Protein AF-A0A2V5P8X5-F1 (afdb_monomer)

Structure (mmCIF, N/CA/C/O backbone):
data_AF-A0A2V5P8X5-F1
#
_entry.id   AF-A0A2V5P8X5-F1
#
loop_
_atom_site.group_PDB
_atom_site.id
_atom_site.type_symbol
_atom_site.label_atom_id
_atom_site.label_alt_id
_atom_site.label_comp_id
_atom_site.label_asym_id
_atom_site.label_entity_id
_atom_site.label_seq_id
_atom_site.pdbx_PDB_ins_code
_atom_site.Cartn_x
_atom_site.Cartn_y
_atom_site.Cartn_z
_atom_site.occupancy
_atom_site.B_iso_or_equiv
_atom_site.auth_seq_id
_atom_site.auth_comp_id
_atom_site.auth_asym_id
_atom_site.auth_atom_id
_atom_site.pdbx_PDB_model_num
ATOM 1 N N . MET A 1 1 ? 20.991 -6.958 -1.339 1.00 52.75 1 MET A N 1
ATOM 2 C CA . MET A 1 1 ? 20.335 -8.273 -1.501 1.00 52.75 1 MET A CA 1
ATOM 3 C C . MET A 1 1 ? 18.881 -8.081 -1.955 1.00 52.75 1 MET A C 1
ATOM 5 O O . MET A 1 1 ? 17.975 -8.569 -1.307 1.00 52.75 1 MET A O 1
ATOM 9 N N . ASP A 1 2 ? 18.650 -7.337 -3.044 1.00 72.06 2 ASP A N 1
ATOM 10 C CA . ASP A 1 2 ? 17.283 -6.945 -3.464 1.00 72.06 2 ASP A CA 1
ATOM 11 C C . ASP A 1 2 ? 17.077 -7.063 -4.989 1.00 72.06 2 ASP A C 1
ATOM 13 O O . ASP A 1 2 ? 15.981 -7.350 -5.448 1.00 72.06 2 ASP A O 1
ATOM 17 N N . GLN A 1 3 ? 18.141 -6.915 -5.794 1.00 82.81 3 GLN A N 1
ATOM 18 C CA . GLN A 1 3 ? 18.042 -6.977 -7.259 1.00 82.81 3 GLN A CA 1
ATOM 19 C C . GLN A 1 3 ? 17.690 -8.368 -7.791 1.00 82.81 3 GLN A C 1
ATOM 21 O O . GLN A 1 3 ? 16.825 -8.474 -8.647 1.00 82.81 3 GLN A O 1
ATOM 26 N N . SER A 1 4 ? 18.289 -9.445 -7.272 1.00 87.94 4 SER A N 1
ATOM 27 C CA . SER A 1 4 ? 17.966 -10.803 -7.736 1.00 87.94 4 SER A CA 1
ATOM 28 C C . SER A 1 4 ? 16.501 -11.164 -7.481 1.00 87.94 4 SER A C 1
ATOM 30 O O . SER A 1 4 ? 15.835 -11.682 -8.369 1.00 87.94 4 SER A O 1
ATOM 32 N N . LEU A 1 5 ? 15.980 -10.832 -6.295 1.00 90.56 5 LEU A N 1
ATOM 33 C CA . LEU A 1 5 ? 14.567 -11.021 -5.967 1.00 90.56 5 LEU A CA 1
ATOM 34 C C . LEU A 1 5 ? 13.667 -10.137 -6.837 1.00 90.56 5 LEU A C 1
ATOM 36 O O . LEU A 1 5 ? 12.617 -10.583 -7.291 1.00 90.56 5 LEU A O 1
ATOM 40 N N . PHE A 1 6 ? 14.086 -8.897 -7.090 1.00 90.44 6 PHE A N 1
ATOM 41 C CA . PHE A 1 6 ? 13.370 -7.998 -7.980 1.00 90.44 6 PHE A CA 1
ATOM 42 C C . PHE A 1 6 ? 13.272 -8.559 -9.403 1.00 90.44 6 PHE A C 1
ATOM 44 O O . PHE A 1 6 ? 12.160 -8.642 -9.913 1.00 90.44 6 PHE A O 1
ATOM 51 N N . HIS A 1 7 ? 14.375 -8.996 -10.019 1.00 91.31 7 HIS A N 1
ATOM 52 C CA . HIS A 1 7 ? 14.345 -9.590 -11.362 1.00 91.31 7 HIS A CA 1
ATOM 53 C C . HIS A 1 7 ? 13.533 -10.889 -11.389 1.00 91.31 7 HIS A C 1
ATOM 55 O O . HIS A 1 7 ? 12.700 -11.066 -12.274 1.00 91.31 7 HIS A O 1
ATOM 61 N N . LEU A 1 8 ? 13.669 -11.741 -10.368 1.00 92.75 8 LEU A N 1
ATOM 62 C CA . LEU A 1 8 ? 12.872 -12.963 -10.244 1.00 92.75 8 LEU A CA 1
ATOM 63 C C . LEU A 1 8 ? 11.363 -12.659 -10.264 1.00 92.75 8 LEU A C 1
ATOM 65 O O . LEU A 1 8 ? 10.610 -13.261 -11.024 1.00 92.75 8 LEU A O 1
ATOM 69 N N . ILE A 1 9 ? 10.907 -11.687 -9.469 1.00 90.94 9 ILE A N 1
ATOM 70 C CA . ILE A 1 9 ? 9.484 -11.326 -9.401 1.00 90.94 9 ILE A CA 1
ATOM 71 C C . ILE A 1 9 ? 9.033 -10.567 -10.658 1.00 90.94 9 ILE A C 1
ATOM 73 O O . ILE A 1 9 ? 7.938 -10.797 -11.167 1.00 90.94 9 ILE A O 1
ATOM 77 N N . ASN A 1 10 ? 9.845 -9.625 -11.134 1.00 91.50 10 ASN A N 1
ATOM 78 C CA . ASN A 1 10 ? 9.451 -8.663 -12.157 1.00 91.50 10 ASN A CA 1
ATOM 79 C C . ASN A 1 10 ? 9.588 -9.202 -13.590 1.00 91.50 10 ASN A C 1
ATOM 81 O O . ASN A 1 10 ? 8.902 -8.708 -14.487 1.00 91.50 10 ASN A O 1
ATOM 85 N N . GLU A 1 11 ? 10.459 -10.188 -13.811 1.00 89.94 11 GLU A N 1
ATOM 86 C CA . GLU A 1 11 ? 10.754 -10.749 -15.134 1.00 89.94 11 GLU A CA 1
ATOM 87 C C . GLU A 1 11 ? 10.329 -12.217 -15.243 1.00 89.94 11 GLU A C 1
ATOM 89 O O . GLU A 1 11 ? 9.648 -12.569 -16.208 1.00 89.94 11 GLU A O 1
ATOM 94 N N . GLU A 1 12 ? 10.640 -13.058 -14.251 1.00 91.75 12 GLU A N 1
ATOM 95 C CA . GLU A 1 12 ? 10.363 -14.500 -14.336 1.00 91.75 12 GLU A CA 1
ATOM 96 C C . GLU A 1 12 ? 8.958 -14.880 -13.851 1.00 91.75 12 GLU A C 1
ATOM 98 O O . GLU A 1 12 ? 8.249 -15.622 -14.530 1.00 91.75 12 GLU A O 1
ATOM 103 N N . TRP A 1 13 ? 8.504 -14.362 -12.704 1.00 92.06 13 TRP A N 1
ATOM 104 C CA . TRP A 1 13 ? 7.188 -14.691 -12.127 1.00 92.06 13 TRP A CA 1
ATOM 105 C C . TRP A 1 13 ? 6.056 -13.868 -12.746 1.00 92.06 13 TRP A C 1
ATOM 107 O O . TRP A 1 13 ? 5.208 -13.292 -12.059 1.00 92.06 13 TRP A O 1
ATOM 117 N N . THR A 1 14 ? 6.033 -13.819 -14.075 1.00 91.94 14 THR A N 1
ATOM 118 C CA . THR A 1 14 ? 5.064 -13.040 -14.842 1.00 91.94 14 THR A CA 1
ATOM 119 C C . THR A 1 14 ? 4.094 -13.950 -15.589 1.00 91.94 14 THR A C 1
ATOM 121 O O . THR A 1 14 ? 4.445 -14.987 -16.144 1.00 91.94 14 THR A O 1
ATOM 124 N N . SER A 1 15 ? 2.820 -13.569 -15.595 1.00 92.25 15 SER A N 1
ATOM 125 C CA . SER A 1 15 ? 1.804 -14.173 -16.456 1.00 92.25 15 SER A CA 1
ATOM 126 C C . SER A 1 15 ? 0.697 -13.152 -16.714 1.00 92.25 15 SER A C 1
ATOM 128 O O . SER A 1 15 ? 0.451 -12.311 -15.848 1.00 92.25 15 SER A O 1
ATOM 130 N N . PRO A 1 16 ? -0.031 -13.221 -17.845 1.00 90.31 16 PRO A N 1
ATOM 131 C CA . PRO A 1 16 ? -1.085 -12.249 -18.142 1.00 90.31 16 PRO A CA 1
ATOM 132 C C . PRO A 1 16 ? -2.158 -12.142 -17.047 1.00 90.31 16 PRO A C 1
ATOM 134 O O . PRO A 1 16 ? -2.673 -11.055 -16.788 1.00 90.31 16 PRO A O 1
ATOM 137 N N . ALA A 1 17 ? -2.482 -13.262 -16.390 1.00 91.00 17 ALA A N 1
ATOM 138 C CA . ALA A 1 17 ? -3.431 -13.293 -15.282 1.00 91.00 17 ALA A CA 1
ATOM 139 C C . ALA A 1 17 ? -2.855 -12.639 -14.016 1.00 91.00 17 ALA A C 1
ATOM 141 O O . ALA A 1 17 ? -3.533 -11.821 -13.395 1.00 91.00 17 ALA A O 1
ATOM 142 N N . LEU A 1 18 ? -1.603 -12.951 -13.662 1.00 91.81 18 LEU A N 1
ATOM 143 C CA . LEU A 1 18 ? -0.924 -12.371 -12.500 1.00 91.81 18 LEU A CA 1
ATOM 144 C C . LEU A 1 18 ? -0.693 -10.867 -12.682 1.00 91.81 18 LEU A C 1
ATOM 146 O O . LEU A 1 18 ? -0.950 -10.099 -11.761 1.00 91.81 18 LEU A O 1
ATOM 150 N N . ASP A 1 19 ? -0.290 -10.435 -13.876 1.00 92.62 19 ASP A N 1
ATOM 151 C CA . ASP A 1 19 ? -0.100 -9.025 -14.222 1.00 92.62 19 ASP A CA 1
ATOM 152 C C . ASP A 1 19 ? -1.397 -8.227 -14.048 1.00 92.62 19 ASP A C 1
ATOM 154 O O . ASP A 1 19 ? -1.403 -7.167 -13.419 1.00 92.62 19 ASP A O 1
ATOM 158 N N . LEU A 1 20 ? -2.511 -8.746 -14.579 1.00 92.25 20 LEU A N 1
ATOM 159 C CA . LEU A 1 20 ? -3.822 -8.123 -14.422 1.00 92.25 20 LEU A CA 1
ATOM 160 C C . LEU A 1 20 ? -4.239 -8.092 -12.949 1.00 92.25 20 LEU A C 1
ATOM 162 O O . LEU A 1 20 ? -4.672 -7.047 -12.469 1.00 92.25 20 LEU A O 1
ATOM 166 N N . PHE A 1 21 ? -4.084 -9.207 -12.233 1.00 92.50 21 PHE A N 1
ATOM 167 C CA . PHE A 1 21 ? -4.435 -9.319 -10.820 1.00 92.50 21 PHE A CA 1
ATOM 168 C C . PHE A 1 21 ? -3.653 -8.325 -9.950 1.00 92.50 21 PHE A C 1
ATOM 170 O O . PHE A 1 21 ? -4.252 -7.545 -9.210 1.00 92.50 21 PHE A O 1
ATOM 177 N N . MET A 1 22 ? -2.326 -8.287 -10.077 1.00 92.81 22 MET A N 1
ATOM 178 C CA . MET A 1 22 ? -1.468 -7.396 -9.291 1.00 92.81 22 MET A CA 1
ATOM 179 C C . MET A 1 22 ? -1.713 -5.923 -9.629 1.00 92.81 22 MET A C 1
ATOM 181 O O . MET A 1 22 ? -1.775 -5.080 -8.728 1.00 92.81 22 MET A O 1
ATOM 185 N N . ALA A 1 23 ? -1.907 -5.598 -10.911 1.00 91.88 23 ALA A N 1
ATOM 186 C CA . ALA A 1 23 ? -2.213 -4.236 -11.334 1.00 91.88 23 ALA A CA 1
ATOM 187 C C . ALA A 1 23 ? -3.614 -3.791 -10.873 1.00 91.88 23 ALA A C 1
ATOM 189 O O . ALA A 1 23 ? -3.792 -2.637 -10.477 1.00 91.88 23 ALA A O 1
ATOM 190 N N . ALA A 1 24 ? -4.593 -4.700 -10.871 1.00 91.38 24 ALA A N 1
ATOM 191 C CA . ALA A 1 24 ? -5.936 -4.475 -10.341 1.00 91.38 24 ALA A CA 1
ATOM 192 C C . ALA A 1 24 ? -5.923 -4.225 -8.832 1.00 91.38 24 ALA A C 1
ATOM 194 O O . ALA A 1 24 ? -6.521 -3.257 -8.361 1.00 91.38 24 ALA A O 1
ATOM 195 N N . LEU A 1 25 ? -5.214 -5.066 -8.077 1.00 90.88 25 LEU A N 1
ATOM 196 C CA . LEU A 1 25 ? -5.099 -4.955 -6.625 1.00 90.88 25 LEU A CA 1
ATOM 197 C C . LEU A 1 25 ? -4.407 -3.645 -6.215 1.00 90.88 25 LEU A C 1
ATOM 199 O O . LEU A 1 25 ? -4.843 -2.965 -5.290 1.00 90.88 25 LEU A O 1
ATOM 203 N N . SER A 1 26 ? -3.363 -3.255 -6.950 1.00 89.50 26 SER A N 1
ATOM 204 C CA . SER A 1 26 ? -2.579 -2.046 -6.667 1.00 89.50 26 SER A CA 1
ATOM 205 C C . SER A 1 26 ? -3.287 -0.746 -7.067 1.00 89.50 26 SER A C 1
ATOM 207 O O . SER A 1 26 ? -2.897 0.339 -6.630 1.00 89.50 26 SER A O 1
ATOM 209 N N . ASN A 1 27 ? -4.325 -0.812 -7.906 1.00 90.19 27 ASN A N 1
ATOM 210 C CA . ASN A 1 27 ? -5.035 0.372 -8.369 1.00 90.19 27 ASN A CA 1
ATOM 211 C C . ASN A 1 27 ? -6.099 0.819 -7.358 1.00 90.19 27 ASN A C 1
ATOM 213 O O . ASN A 1 27 ? -7.270 0.443 -7.432 1.00 90.19 27 ASN A O 1
ATOM 217 N N . GLY A 1 28 ? -5.701 1.710 -6.448 1.00 86.62 28 GLY A N 1
ATOM 218 C CA . GLY A 1 28 ? -6.587 2.247 -5.415 1.00 86.62 28 GLY A CA 1
ATOM 219 C C . GLY A 1 28 ? -7.865 2.914 -5.943 1.00 86.62 28 GLY A C 1
ATOM 220 O O . GLY A 1 28 ? -8.865 2.923 -5.236 1.00 86.62 28 GLY A O 1
ATOM 221 N N . ALA A 1 29 ? -7.897 3.425 -7.181 1.00 88.94 29 ALA A N 1
ATOM 222 C CA . ALA A 1 29 ? -9.102 4.049 -7.738 1.00 88.94 29 ALA A CA 1
ATOM 223 C C . ALA A 1 29 ? -10.241 3.046 -7.994 1.00 88.94 29 ALA A C 1
ATOM 225 O O . ALA A 1 29 ? -11.407 3.436 -7.960 1.00 88.94 29 ALA A O 1
ATOM 226 N N . ILE A 1 30 ? -9.910 1.771 -8.231 1.00 90.25 30 ILE A N 1
ATOM 227 C CA . ILE A 1 30 ? -10.889 0.688 -8.403 1.00 90.25 30 ILE A CA 1
ATOM 228 C C . ILE A 1 30 ? -11.599 0.413 -7.075 1.00 90.25 30 ILE A C 1
ATOM 230 O O . ILE A 1 30 ? -12.821 0.292 -7.035 1.00 90.25 30 ILE A O 1
ATOM 234 N N . TRP A 1 31 ? -10.831 0.377 -5.987 1.00 90.44 31 TRP A N 1
ATOM 235 C CA . TRP A 1 31 ? -11.297 -0.058 -4.669 1.00 90.44 31 TRP A CA 1
ATOM 236 C C . TRP A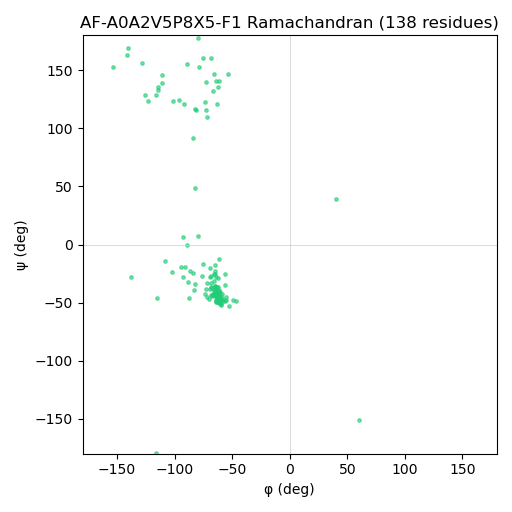 1 31 ? -11.770 1.080 -3.766 1.00 90.44 31 TRP A C 1
ATOM 238 O O . TRP A 1 31 ? -12.542 0.851 -2.840 1.00 90.44 31 TRP A O 1
ATOM 248 N N . LYS A 1 32 ? -11.369 2.323 -4.051 1.00 91.25 32 LYS A N 1
ATOM 249 C CA . LYS A 1 32 ? -11.789 3.518 -3.310 1.00 91.25 32 LYS A CA 1
ATOM 250 C C . LYS A 1 32 ? -13.303 3.592 -3.047 1.00 91.25 32 LYS A C 1
ATOM 252 O O . LYS A 1 32 ? -13.649 3.827 -1.891 1.00 91.25 32 LYS A O 1
ATOM 257 N N . PRO A 1 33 ? -14.214 3.397 -4.027 1.00 92.06 33 PRO A N 1
ATOM 258 C CA . PRO A 1 33 ? -15.651 3.450 -3.741 1.00 92.06 33 PRO A CA 1
ATOM 259 C C . PRO A 1 33 ? -16.090 2.371 -2.743 1.00 92.06 33 PRO A C 1
ATOM 261 O O . PRO A 1 33 ? -16.872 2.665 -1.842 1.00 92.06 33 PRO A O 1
ATOM 264 N N . LEU A 1 34 ? -15.540 1.156 -2.850 1.00 92.38 34 LEU A N 1
ATOM 265 C CA . LEU A 1 34 ? -15.825 0.060 -1.924 1.00 92.38 34 LEU A CA 1
ATOM 266 C C . LEU A 1 34 ? -15.338 0.386 -0.507 1.00 92.38 34 LEU A C 1
ATOM 268 O O . LEU A 1 34 ? -16.101 0.262 0.445 1.00 92.38 34 LEU A O 1
ATOM 272 N N . PHE A 1 35 ? -14.096 0.853 -0.358 1.00 91.75 35 PHE A 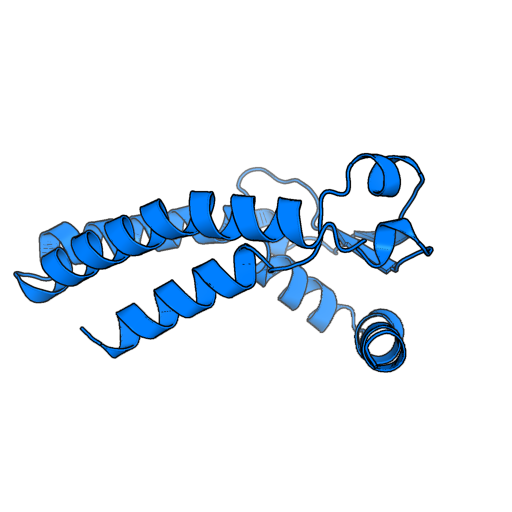N 1
ATOM 273 C CA . PHE A 1 35 ? -13.546 1.197 0.956 1.00 91.75 35 PHE A CA 1
ATOM 274 C C . PHE A 1 35 ? -14.276 2.369 1.616 1.00 91.75 35 PHE A C 1
ATOM 276 O O . PHE A 1 35 ? -14.486 2.343 2.825 1.00 91.75 35 PHE A O 1
ATOM 283 N N . ILE A 1 36 ? -14.721 3.363 0.840 1.00 93.69 36 ILE A N 1
ATOM 284 C CA . ILE A 1 36 ? -15.568 4.446 1.358 1.00 93.69 36 ILE A CA 1
ATOM 285 C C . ILE A 1 36 ? -16.900 3.882 1.857 1.00 93.69 36 ILE A C 1
ATOM 287 O O . ILE A 1 36 ? -17.315 4.212 2.963 1.00 93.69 36 ILE A O 1
ATOM 291 N N . ALA A 1 37 ? -17.552 3.007 1.086 1.00 95.31 37 ALA A N 1
ATOM 292 C CA . ALA A 1 37 ? -18.810 2.394 1.501 1.00 95.31 37 ALA A CA 1
ATOM 293 C C . ALA A 1 37 ? -18.653 1.578 2.797 1.00 95.31 37 ALA A C 1
ATOM 295 O O . ALA A 1 37 ? -19.463 1.728 3.708 1.00 95.31 37 ALA A O 1
ATOM 296 N N . ILE A 1 38 ? -17.581 0.783 2.916 1.00 93.62 38 ILE A N 1
ATOM 297 C CA . ILE A 1 38 ? -17.263 0.019 4.134 1.00 93.62 38 ILE A CA 1
ATOM 298 C C . ILE A 1 38 ? -17.021 0.960 5.319 1.00 93.62 38 ILE A C 1
ATOM 300 O O . ILE A 1 38 ? -17.572 0.740 6.395 1.00 93.62 38 ILE A O 1
ATOM 304 N N . ALA A 1 39 ? -16.239 2.026 5.129 1.00 93.19 39 ALA A N 1
ATOM 305 C CA . ALA A 1 39 ? -15.950 2.988 6.188 1.00 93.19 39 ALA A CA 1
ATOM 306 C C . ALA A 1 39 ? -17.221 3.698 6.684 1.00 93.19 39 ALA A C 1
ATOM 308 O O . ALA A 1 39 ? -17.432 3.812 7.891 1.00 93.19 39 ALA A O 1
ATOM 309 N N . LEU A 1 40 ? -18.097 4.125 5.768 1.00 95.25 40 LEU A N 1
ATOM 310 C CA . LEU A 1 40 ? -19.385 4.730 6.116 1.00 95.25 40 LEU A CA 1
ATOM 311 C C . LEU A 1 40 ? -20.294 3.724 6.831 1.00 95.25 40 LEU A C 1
ATOM 313 O O . LEU A 1 40 ? -20.898 4.063 7.846 1.00 95.25 40 LEU A O 1
ATOM 317 N N . ALA A 1 41 ? -20.355 2.480 6.353 1.00 94.62 41 ALA A N 1
ATOM 318 C CA . ALA A 1 41 ? -21.145 1.438 6.996 1.00 94.62 41 ALA A CA 1
ATOM 319 C C . ALA A 1 41 ? -20.655 1.152 8.426 1.00 94.62 41 ALA A C 1
ATOM 321 O O . ALA A 1 41 ? -21.461 1.121 9.354 1.00 94.62 41 ALA A O 1
ATOM 322 N N . ALA A 1 42 ? -19.341 1.026 8.633 1.00 93.50 42 ALA A N 1
ATOM 323 C CA . ALA A 1 42 ? -18.748 0.851 9.957 1.00 93.50 42 ALA A CA 1
ATOM 324 C C . ALA A 1 42 ? -19.005 2.059 10.876 1.00 93.50 42 ALA A C 1
ATOM 326 O O . ALA A 1 42 ? -19.255 1.888 12.069 1.00 93.50 42 ALA A O 1
ATOM 327 N N . PHE A 1 43 ? -18.999 3.275 10.326 1.00 93.75 43 PHE A N 1
ATOM 328 C CA 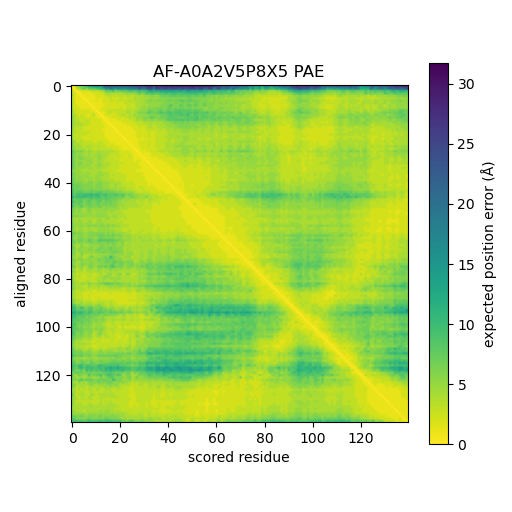. PHE A 1 43 ? -19.254 4.496 11.084 1.00 93.75 43 PHE A CA 1
ATOM 329 C C . PHE A 1 43 ? -20.718 4.621 11.543 1.00 93.75 43 PHE A C 1
ATOM 331 O O . PHE A 1 43 ? -20.974 4.905 12.717 1.00 93.75 43 PHE A O 1
ATOM 338 N N . PHE A 1 44 ? -21.680 4.384 10.645 1.00 95.25 44 PHE A N 1
ATOM 339 C CA . PHE A 1 44 ? -23.107 4.539 10.947 1.00 95.25 44 PHE A CA 1
ATOM 340 C C . PHE A 1 44 ? -23.714 3.318 11.646 1.00 95.25 44 PHE A C 1
ATOM 342 O O . PHE A 1 44 ? -24.496 3.482 12.582 1.00 95.25 44 PHE A O 1
ATOM 349 N N . PHE A 1 45 ? -23.333 2.102 11.245 1.00 95.69 45 PHE A N 1
ATOM 350 C CA . PHE A 1 45 ? -23.950 0.858 11.721 1.00 95.69 45 PHE A CA 1
ATOM 351 C C . PHE A 1 45 ? -23.061 0.042 12.671 1.00 95.69 45 PHE A C 1
ATOM 353 O O . PHE A 1 45 ? -23.562 -0.835 13.366 1.00 95.69 45 PHE A O 1
ATOM 360 N N . GLY A 1 46 ? -21.759 0.332 12.770 1.00 89.62 46 GLY A N 1
ATOM 361 C CA . GLY A 1 46 ? -20.809 -0.463 13.565 1.00 89.62 46 GLY A CA 1
ATOM 362 C C . GLY A 1 46 ? -20.811 -0.203 15.079 1.00 89.62 46 GLY A C 1
ATOM 363 O O . GLY A 1 46 ? -19.942 -0.707 15.794 1.00 89.62 46 GLY A O 1
ATOM 364 N N . GLY A 1 47 ? -21.748 0.597 15.598 1.00 94.69 47 GLY A N 1
ATOM 365 C CA . GLY A 1 47 ? -21.833 0.914 17.027 1.00 94.69 47 GLY A CA 1
ATOM 366 C C . GLY A 1 47 ? -20.578 1.614 17.569 1.00 94.69 47 GLY A C 1
ATOM 367 O O . GLY A 1 47 ? -19.895 2.345 16.854 1.00 94.69 47 GLY A O 1
ATOM 368 N N . PHE A 1 48 ? -20.274 1.425 18.857 1.00 94.69 48 PHE A N 1
ATOM 369 C CA . PHE A 1 48 ? -19.090 2.039 19.473 1.00 94.69 48 PHE A CA 1
ATOM 370 C C . PHE A 1 48 ? -17.782 1.508 18.872 1.00 94.69 48 PHE A C 1
ATOM 372 O O . PHE A 1 48 ? -16.908 2.304 18.538 1.00 94.69 48 PHE A O 1
ATOM 379 N N . ARG A 1 49 ? -17.669 0.185 18.678 1.00 93.94 49 ARG A N 1
ATOM 380 C CA . ARG A 1 49 ? -16.453 -0.451 18.143 1.00 93.94 49 ARG A CA 1
ATOM 381 C C . ARG A 1 49 ? -16.143 0.001 16.719 1.00 93.94 49 ARG A C 1
ATOM 383 O O . ARG A 1 49 ? -15.014 0.393 16.460 1.00 93.94 49 ARG A O 1
ATOM 390 N N . GLY A 1 50 ? -17.140 0.044 15.832 1.00 94.06 50 GLY A N 1
ATOM 391 C CA . GLY A 1 50 ? -16.957 0.523 14.460 1.00 94.06 50 GLY A CA 1
ATOM 392 C C . GLY A 1 50 ? -16.549 1.994 14.394 1.00 94.06 50 GLY A C 1
ATOM 393 O O . GLY A 1 50 ? -15.625 2.348 13.667 1.00 94.06 50 GLY A O 1
ATOM 394 N N . ARG A 1 51 ? -17.159 2.861 15.214 1.00 95.50 51 ARG A N 1
ATOM 395 C CA . ARG A 1 51 ? -16.748 4.273 15.295 1.00 95.50 51 ARG A CA 1
ATOM 396 C C . ARG A 1 51 ? -15.335 4.436 15.855 1.00 95.50 51 ARG A C 1
ATOM 398 O O . ARG A 1 51 ? -14.566 5.215 15.300 1.00 95.50 51 ARG A O 1
ATOM 405 N N . ALA A 1 52 ? -14.986 3.698 16.909 1.00 95.56 52 ALA A N 1
ATOM 406 C CA . ALA A 1 52 ? -13.644 3.717 17.487 1.00 95.56 52 ALA A CA 1
ATOM 407 C C . ALA A 1 52 ? -12.592 3.229 16.477 1.00 95.56 52 ALA A C 1
ATOM 409 O O . ALA A 1 52 ? -11.584 3.905 16.289 1.00 95.56 52 ALA A O 1
ATOM 410 N N . PHE A 1 53 ? -12.874 2.139 15.753 1.00 96.00 53 PHE A N 1
ATOM 411 C CA . PHE A 1 53 ? -12.045 1.648 14.650 1.00 96.00 53 PHE A CA 1
ATOM 412 C C . PHE A 1 53 ? -11.778 2.751 13.619 1.00 96.00 53 PHE A C 1
ATOM 414 O O . PHE A 1 53 ? -10.621 3.039 13.324 1.00 96.00 53 PHE A O 1
ATOM 421 N N . ILE A 1 54 ? -12.828 3.415 13.117 1.00 96.12 54 ILE A N 1
ATOM 422 C CA . ILE A 1 54 ? -12.689 4.474 12.105 1.00 96.12 54 ILE A CA 1
ATOM 423 C C . ILE A 1 54 ? -11.870 5.652 12.636 1.00 96.12 54 ILE A C 1
ATOM 425 O O . ILE A 1 54 ? -10.958 6.112 11.953 1.00 96.12 54 ILE A O 1
ATOM 429 N N . VAL A 1 55 ? -12.154 6.133 13.849 1.00 95.69 55 VAL A N 1
ATOM 430 C CA . VAL A 1 55 ? -11.427 7.268 14.439 1.00 95.69 55 VAL A CA 1
ATOM 431 C C . VAL A 1 55 ? -9.950 6.931 14.629 1.00 95.69 55 VAL A C 1
ATOM 433 O O . VAL A 1 55 ? -9.089 7.693 14.190 1.00 95.69 55 VAL A O 1
ATOM 436 N N . CYS A 1 56 ? -9.635 5.787 15.237 1.00 96.50 56 CYS A N 1
ATOM 437 C CA . CYS A 1 56 ? -8.248 5.413 15.483 1.00 96.50 56 CYS A CA 1
ATOM 438 C C . CYS A 1 56 ? -7.492 5.119 14.178 1.00 96.50 56 CYS A C 1
ATOM 440 O O . CYS A 1 56 ? -6.334 5.516 14.055 1.00 96.50 56 CYS A O 1
ATOM 442 N N . LEU A 1 57 ? -8.146 4.500 13.188 1.00 95.88 57 LEU A N 1
ATOM 443 C CA . LEU A 1 57 ? -7.563 4.281 11.866 1.00 95.88 57 LEU A CA 1
ATOM 444 C C . LEU A 1 57 ? -7.238 5.610 11.173 1.00 95.88 57 LEU A C 1
ATOM 446 O O . LEU A 1 57 ? -6.131 5.781 10.669 1.00 95.88 57 LEU A O 1
ATOM 450 N N . LEU A 1 58 ? -8.170 6.568 11.164 1.00 95.50 58 LEU A N 1
ATOM 451 C CA . LEU A 1 58 ? -7.949 7.879 10.545 1.00 95.50 58 LEU A CA 1
ATOM 452 C C . LEU A 1 58 ? -6.803 8.642 11.216 1.00 95.50 58 LEU A C 1
ATOM 454 O O . LEU A 1 58 ? -5.978 9.225 10.515 1.00 95.50 58 LEU A O 1
ATOM 458 N N . LEU A 1 59 ? -6.711 8.598 12.549 1.00 96.19 59 LEU A N 1
ATOM 459 C CA . LEU A 1 59 ? -5.595 9.196 13.285 1.00 96.19 59 LEU A CA 1
ATOM 460 C C . LEU A 1 59 ? -4.257 8.538 12.921 1.00 96.19 59 LEU A C 1
ATOM 462 O O . LEU A 1 59 ? -3.289 9.240 12.633 1.00 96.19 59 LEU A O 1
ATOM 466 N N . ALA A 1 60 ? -4.202 7.205 12.868 1.00 95.94 60 ALA A N 1
ATOM 467 C CA . ALA A 1 60 ? -2.991 6.484 12.483 1.00 95.94 60 ALA A CA 1
ATOM 468 C C . ALA A 1 60 ? -2.547 6.834 11.053 1.00 95.94 60 ALA A C 1
ATOM 470 O O . ALA A 1 60 ? -1.372 7.122 10.810 1.00 95.94 60 ALA A O 1
ATOM 471 N N . LEU A 1 61 ? -3.488 6.877 10.105 1.00 94.69 61 LEU A N 1
ATOM 472 C CA . LEU A 1 61 ? -3.209 7.262 8.721 1.00 94.69 61 LEU A CA 1
ATOM 473 C C . LEU A 1 61 ? -2.748 8.722 8.608 1.00 94.69 61 LEU A C 1
ATOM 475 O O . LEU A 1 61 ? -1.821 9.001 7.848 1.00 94.69 61 LEU A O 1
ATOM 479 N N . ALA A 1 62 ? -3.327 9.637 9.391 1.00 94.75 62 ALA A N 1
ATOM 480 C CA . ALA A 1 62 ? -2.926 11.044 9.406 1.00 94.75 62 ALA A CA 1
ATOM 481 C C . AL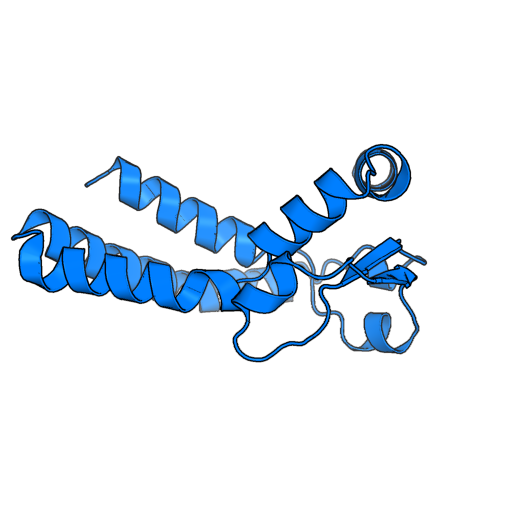A A 1 62 ? -1.477 11.240 9.887 1.00 94.75 62 ALA A C 1
ATOM 483 O O . ALA A 1 62 ? -0.760 12.073 9.341 1.00 94.75 62 ALA A O 1
ATOM 484 N N . VAL A 1 63 ? -1.024 10.446 10.863 1.00 94.88 63 VAL A N 1
ATOM 485 C CA . VAL A 1 63 ? 0.370 10.464 11.350 1.00 94.88 63 VAL A CA 1
ATOM 486 C C . VAL A 1 63 ? 1.327 9.760 10.379 1.00 94.88 63 VAL A C 1
ATOM 488 O O . VAL A 1 63 ? 2.506 10.100 10.299 1.00 94.88 63 VAL A O 1
ATOM 491 N N . THR A 1 64 ? 0.839 8.799 9.598 1.00 93.69 64 THR A N 1
ATOM 492 C CA . THR A 1 64 ? 1.677 7.998 8.694 1.00 93.69 64 THR A CA 1
ATOM 493 C C . THR A 1 64 ? 2.302 8.824 7.572 1.00 93.69 64 THR A C 1
ATOM 495 O O . THR A 1 64 ? 3.479 8.641 7.257 1.00 93.69 64 THR A O 1
ATOM 498 N N . GLU A 1 65 ? 1.548 9.738 6.961 1.00 88.88 65 GLU A N 1
ATOM 499 C CA . GLU A 1 65 ? 2.048 10.546 5.843 1.00 88.88 65 GLU A CA 1
ATOM 500 C C . GLU A 1 65 ? 3.277 11.402 6.219 1.00 88.88 65 GLU A C 1
ATOM 502 O O . GLU A 1 65 ? 4.308 11.255 5.558 1.00 88.88 65 GLU A O 1
ATOM 507 N N . PRO A 1 66 ? 3.265 12.220 7.295 1.00 93.19 66 PRO A N 1
ATOM 508 C CA . PRO A 1 66 ? 4.444 12.996 7.674 1.00 93.19 66 PRO A CA 1
ATOM 509 C C . PRO A 1 66 ? 5.623 12.107 8.086 1.00 93.19 66 PRO A C 1
ATOM 511 O O . PRO A 1 66 ? 6.753 12.377 7.683 1.00 93.19 66 PRO A O 1
ATOM 514 N N . VAL A 1 67 ? 5.382 11.015 8.821 1.00 93.19 67 VAL A N 1
ATOM 515 C CA . VAL A 1 67 ? 6.453 10.093 9.239 1.00 93.19 67 VAL A CA 1
ATOM 516 C C . VAL A 1 67 ? 7.109 9.437 8.024 1.00 93.19 67 VAL A C 1
ATOM 518 O O . VAL A 1 67 ? 8.331 9.460 7.884 1.00 93.19 67 VAL A O 1
ATOM 521 N N . THR A 1 68 ? 6.315 8.890 7.099 1.00 92.25 68 THR A N 1
ATOM 522 C CA . THR A 1 68 ? 6.863 8.281 5.879 1.00 92.25 68 THR A CA 1
ATOM 523 C C . THR A 1 68 ? 7.528 9.310 4.971 1.00 92.25 68 THR A C 1
ATOM 525 O O . THR A 1 68 ? 8.509 8.965 4.316 1.00 92.25 68 THR A O 1
ATOM 528 N N . GLY A 1 69 ? 7.055 10.560 4.953 1.00 91.19 69 GLY A N 1
ATOM 529 C CA . GLY A 1 69 ? 7.704 11.679 4.269 1.00 91.19 69 GLY A CA 1
ATOM 530 C C . GLY A 1 69 ? 9.108 11.960 4.807 1.00 91.19 69 GLY A C 1
ATOM 531 O O . GLY A 1 69 ? 10.059 11.975 4.028 1.00 91.19 69 GLY A O 1
ATOM 532 N N . ILE A 1 70 ? 9.252 12.085 6.131 1.00 92.94 70 ILE A N 1
ATOM 533 C CA . ILE A 1 70 ? 10.549 12.305 6.795 1.00 92.94 70 ILE A CA 1
ATOM 534 C C . ILE A 1 70 ? 11.514 11.156 6.492 1.00 92.94 70 ILE A C 1
ATOM 536 O O . ILE A 1 70 ? 12.658 11.389 6.098 1.00 92.94 70 ILE A O 1
ATOM 540 N N . LEU A 1 71 ? 11.056 9.908 6.623 1.00 92.25 71 LEU A N 1
ATOM 541 C CA . LEU A 1 71 ? 11.892 8.744 6.324 1.00 92.25 71 LEU A CA 1
ATOM 542 C C . LEU A 1 71 ? 12.305 8.717 4.846 1.00 92.25 71 LEU A C 1
ATOM 544 O O . LEU A 1 71 ? 13.464 8.451 4.538 1.00 92.25 71 LEU A O 1
ATOM 548 N N . LYS A 1 72 ? 11.386 9.038 3.931 1.00 92.56 72 LYS A N 1
ATOM 549 C CA . LYS A 1 72 ? 11.680 9.115 2.495 1.00 92.56 72 LYS A CA 1
ATOM 550 C C . LYS A 1 72 ? 12.781 10.121 2.183 1.00 92.56 72 LYS A C 1
ATOM 552 O O . LYS A 1 72 ? 13.663 9.797 1.396 1.00 92.56 72 LYS A O 1
ATOM 557 N N . THR A 1 73 ? 12.753 11.295 2.810 1.00 90.06 73 THR A N 1
ATOM 558 C CA . THR A 1 73 ? 13.812 12.302 2.651 1.00 90.06 73 THR A CA 1
ATOM 559 C C . THR A 1 73 ? 15.118 11.913 3.338 1.00 90.06 73 THR A C 1
ATOM 561 O O . THR A 1 73 ? 16.181 12.246 2.835 1.00 90.06 73 THR A O 1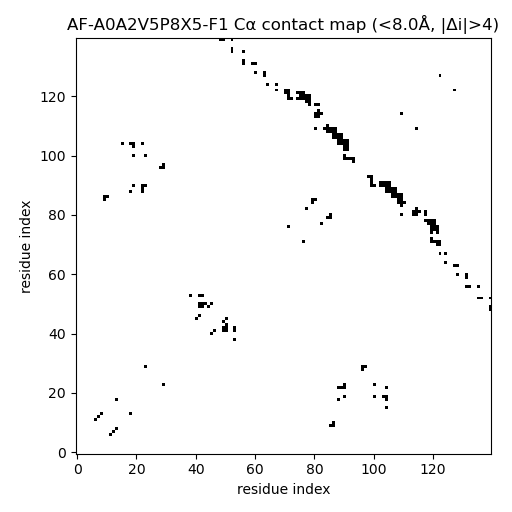
ATOM 564 N N . ALA A 1 74 ? 15.059 11.195 4.463 1.00 91.81 74 ALA A N 1
ATOM 565 C CA . ALA A 1 74 ? 16.251 10.796 5.209 1.00 91.81 74 ALA A CA 1
ATOM 566 C C . ALA A 1 74 ? 17.053 9.690 4.506 1.00 91.81 74 ALA A C 1
ATOM 568 O O . ALA A 1 74 ? 18.279 9.704 4.545 1.00 91.81 74 ALA A O 1
ATOM 569 N N . PHE A 1 75 ? 16.371 8.728 3.875 1.00 90.06 75 PHE A N 1
ATOM 570 C CA . PHE A 1 75 ? 17.031 7.608 3.197 1.00 90.06 75 PHE A CA 1
ATOM 571 C C . PHE A 1 75 ? 17.301 7.856 1.710 1.00 90.06 75 PHE A C 1
ATOM 573 O O . PHE A 1 75 ? 18.194 7.217 1.162 1.00 90.06 75 PHE A O 1
ATOM 580 N N . ASP A 1 76 ? 16.488 8.692 1.054 1.00 88.38 76 ASP A N 1
ATOM 581 C CA . ASP A 1 76 ? 16.559 9.044 -0.376 1.00 88.38 76 ASP A CA 1
ATOM 582 C C . ASP A 1 76 ? 16.886 7.866 -1.318 1.00 88.38 76 ASP A C 1
ATOM 584 O O . ASP A 1 76 ? 17.660 7.933 -2.277 1.00 88.38 76 ASP A O 1
ATOM 588 N N . ARG A 1 77 ? 16.313 6.699 -1.005 1.00 88.94 77 ARG A N 1
ATOM 589 C CA . ARG A 1 77 ? 16.657 5.459 -1.697 1.00 88.94 77 ARG A CA 1
ATOM 590 C C . ARG A 1 77 ? 16.050 5.453 -3.096 1.00 88.94 77 ARG A C 1
ATOM 592 O O . ARG A 1 77 ? 14.822 5.450 -3.233 1.00 88.94 77 ARG A O 1
ATOM 599 N N . HIS A 1 78 ? 16.885 5.303 -4.119 1.00 88.81 78 HIS A N 1
ATOM 600 C CA . HIS A 1 78 ? 16.450 5.189 -5.511 1.00 88.81 78 HIS A CA 1
ATOM 601 C C . HIS A 1 78 ? 15.552 3.957 -5.752 1.00 88.81 78 HIS A C 1
ATOM 603 O O . HIS A 1 78 ? 15.775 2.878 -5.199 1.00 88.81 78 HIS A O 1
ATOM 609 N N . ARG A 1 79 ? 14.516 4.114 -6.584 1.00 88.56 79 ARG A N 1
ATOM 610 C CA . ARG A 1 79 ? 13.642 3.036 -7.079 1.00 88.56 79 ARG A CA 1
ATOM 611 C C . ARG A 1 79 ? 14.332 2.262 -8.210 1.00 88.56 79 ARG A C 1
ATOM 613 O O . ARG A 1 79 ? 15.046 2.890 -8.988 1.00 88.56 79 ARG A O 1
ATOM 620 N N . PRO A 1 80 ? 14.010 0.971 -8.419 1.00 88.88 80 PRO A N 1
ATOM 621 C CA . PRO A 1 80 ? 14.539 0.193 -9.547 1.00 88.88 80 PRO A CA 1
ATOM 622 C C . PRO A 1 80 ? 14.391 0.918 -10.893 1.00 88.88 80 PRO A C 1
ATOM 624 O O . PRO A 1 80 ? 15.363 1.167 -11.595 1.00 88.88 80 PRO A O 1
ATOM 627 N N . LYS A 1 81 ? 13.201 1.458 -11.182 1.00 88.12 81 LYS A N 1
ATOM 628 C CA . LYS A 1 81 ? 12.940 2.201 -12.427 1.00 88.12 81 LYS A CA 1
ATOM 629 C C . LYS A 1 81 ? 13.787 3.468 -12.648 1.00 8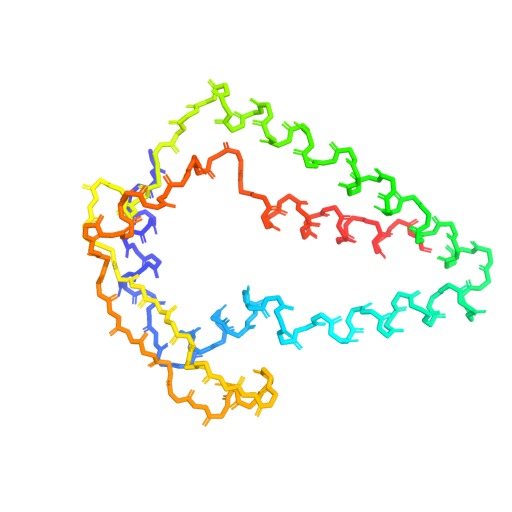8.12 81 LYS A C 1
ATOM 631 O O . LYS A 1 81 ? 13.716 4.013 -13.743 1.00 88.12 81 LYS A O 1
ATOM 636 N N . GLN A 1 82 ? 14.510 3.972 -11.637 1.00 87.25 82 GLN A N 1
ATOM 637 C CA . GLN A 1 82 ? 15.432 5.114 -11.769 1.00 87.25 82 GLN A CA 1
ATOM 638 C C . GLN A 1 82 ? 16.799 4.703 -12.307 1.00 87.25 82 GLN A C 1
ATOM 640 O O . GLN A 1 82 ? 17.418 5.476 -13.031 1.00 87.25 82 GLN A O 1
ATOM 645 N N . VAL A 1 83 ? 17.254 3.506 -11.946 1.00 87.88 83 VAL A N 1
ATOM 646 C CA . VAL A 1 83 ? 18.621 3.039 -12.206 1.00 87.88 83 VAL A CA 1
ATOM 647 C C . VAL A 1 83 ? 18.691 2.068 -13.382 1.00 87.88 83 VAL A C 1
ATOM 649 O O . VAL A 1 83 ? 19.720 1.988 -14.042 1.00 87.88 83 VAL A O 1
ATOM 652 N N . GLU A 1 84 ? 17.588 1.394 -13.709 1.00 88.12 84 GLU A N 1
ATOM 653 C CA . GLU A 1 84 ? 17.535 0.398 -14.782 1.00 88.12 84 GLU A CA 1
ATOM 654 C C . GLU A 1 84 ? 16.227 0.468 -15.588 1.00 88.12 84 GLU A C 1
ATOM 656 O O . GLU A 1 84 ? 15.290 1.209 -15.261 1.00 88.12 84 GLU A O 1
ATOM 661 N N . SER A 1 85 ? 16.197 -0.247 -16.716 1.00 89.50 85 SER A N 1
ATOM 662 C CA . SER A 1 85 ? 14.980 -0.417 -17.510 1.00 89.50 85 SER A CA 1
ATOM 663 C C . SER A 1 85 ? 14.147 -1.539 -16.901 1.00 89.50 85 SER A C 1
ATOM 665 O O . SER A 1 85 ? 14.585 -2.680 -16.836 1.00 89.50 85 SER A O 1
ATOM 667 N N . VAL A 1 86 ? 12.954 -1.197 -16.428 1.00 91.62 86 VAL A N 1
ATOM 668 C CA . VAL A 1 86 ? 12.087 -2.084 -15.653 1.00 91.62 86 VAL A CA 1
ATOM 669 C C . VAL A 1 86 ? 10.821 -2.373 -16.438 1.00 91.62 86 VAL A C 1
ATOM 671 O O . VAL A 1 86 ? 10.196 -1.452 -16.965 1.00 91.62 86 VAL A O 1
ATOM 674 N N . ARG A 1 87 ? 10.396 -3.638 -16.464 1.00 93.31 87 ARG A N 1
ATOM 675 C CA . ARG A 1 87 ? 9.073 -4.032 -16.958 1.00 93.31 87 ARG A CA 1
ATOM 676 C C . ARG A 1 87 ? 7.974 -3.420 -16.080 1.00 93.31 87 ARG A C 1
ATOM 678 O O . ARG A 1 87 ? 7.914 -3.672 -14.885 1.00 93.31 87 ARG A O 1
ATOM 685 N N . MET A 1 88 ? 7.095 -2.625 -16.676 1.00 91.56 88 MET A N 1
ATOM 686 C CA . MET A 1 88 ? 5.986 -1.925 -16.028 1.00 91.56 88 MET A CA 1
ATOM 687 C C . MET A 1 88 ? 4.654 -2.436 -16.580 1.00 91.56 88 MET A C 1
ATOM 689 O O . MET A 1 88 ? 4.423 -2.422 -17.791 1.00 91.56 88 MET A O 1
ATOM 693 N N . VAL A 1 89 ? 3.747 -2.817 -15.683 1.00 92.25 89 VAL A N 1
ATOM 694 C CA . VAL A 1 89 ? 2.382 -3.238 -16.022 1.00 92.25 89 VAL A CA 1
ATOM 695 C C . VAL A 1 89 ? 1.420 -2.091 -15.737 1.00 92.25 89 VAL A C 1
ATOM 697 O O . VAL A 1 89 ? 1.363 -1.577 -14.619 1.00 92.25 89 VAL A O 1
ATOM 700 N N . GLN A 1 90 ? 0.665 -1.661 -16.747 1.00 90.19 90 GLN A N 1
ATOM 701 C CA . GLN A 1 90 ? -0.261 -0.535 -16.639 1.00 90.19 90 GLN A CA 1
ATOM 702 C C . GLN A 1 90 ? -1.666 -0.936 -17.070 1.00 90.19 90 GLN A C 1
ATOM 704 O O . GLN A 1 90 ? -1.882 -1.454 -18.164 1.00 90.19 90 GLN A O 1
ATOM 709 N N . LEU A 1 91 ? -2.648 -0.650 -16.216 1.00 89.88 91 LEU A N 1
ATOM 710 C CA . LEU A 1 91 ? -4.051 -0.768 -16.595 1.00 89.88 91 LEU A CA 1
ATOM 711 C C . LEU A 1 91 ? -4.431 0.365 -17.548 1.00 89.88 91 LEU A C 1
ATOM 713 O O . LEU A 1 91 ? -4.041 1.521 -17.359 1.00 89.88 91 LEU A O 1
ATOM 717 N N . GLN A 1 92 ? -5.230 0.038 -18.562 1.00 88.44 92 GLN A N 1
ATOM 718 C CA . GLN A 1 92 ? -5.787 1.038 -19.469 1.00 88.44 92 GLN A CA 1
ATOM 719 C C . GLN A 1 92 ? -6.680 2.001 -18.687 1.00 88.44 92 GLN A C 1
ATOM 721 O O . GLN A 1 92 ? -7.497 1.564 -17.885 1.00 88.44 92 GLN A O 1
ATOM 726 N N . LYS A 1 93 ? -6.571 3.313 -18.915 1.00 84.69 93 LYS A N 1
ATOM 727 C CA . LYS A 1 93 ? -7.444 4.285 -18.241 1.00 84.69 93 LYS A CA 1
ATOM 728 C C . LYS A 1 93 ? -8.853 4.199 -18.821 1.00 84.69 93 LYS A C 1
ATOM 730 O O . LYS A 1 93 ? -9.061 4.525 -19.982 1.00 84.69 93 LYS A O 1
ATOM 735 N N . THR A 1 94 ? -9.816 3.805 -17.994 1.00 87.12 94 THR A N 1
ATOM 736 C CA . THR A 1 94 ? -11.243 3.766 -18.349 1.00 87.12 94 THR A CA 1
ATOM 737 C C . THR A 1 94 ? -12.055 4.514 -17.294 1.00 87.12 94 THR A C 1
ATOM 739 O O . THR A 1 94 ? -11.610 4.672 -16.154 1.00 87.12 94 THR A O 1
ATOM 742 N N . ARG A 1 95 ? -13.242 4.998 -17.667 1.00 84.56 95 ARG A N 1
ATOM 743 C CA . ARG A 1 95 ? -14.229 5.558 -16.741 1.00 84.56 95 ARG A CA 1
ATOM 744 C C . ARG A 1 95 ? -15.542 4.780 -16.890 1.00 84.56 95 ARG A C 1
ATOM 746 O O . ARG A 1 95 ? -16.048 4.739 -18.008 1.00 84.56 95 ARG A O 1
ATOM 753 N N . PRO A 1 96 ? -16.093 4.193 -15.813 1.00 86.81 96 PRO A N 1
ATOM 754 C CA . PRO A 1 96 ? -15.550 4.099 -14.448 1.00 86.81 96 PRO A CA 1
ATOM 755 C C . PRO A 1 96 ? -14.305 3.193 -14.322 1.00 86.81 96 PRO A C 1
ATOM 757 O O . PRO A 1 96 ? -14.038 2.352 -15.177 1.00 86.81 96 PRO A O 1
ATOM 760 N N . ALA A 1 97 ? -13.528 3.371 -13.245 1.00 86.81 97 ALA A N 1
ATOM 761 C CA . ALA A 1 97 ? -12.214 2.735 -13.070 1.00 86.81 97 ALA A CA 1
ATOM 762 C C . ALA A 1 97 ? -12.260 1.197 -12.984 1.00 86.81 97 ALA A C 1
ATOM 764 O O . ALA A 1 97 ? -11.306 0.538 -13.384 1.00 86.81 97 ALA A O 1
ATOM 765 N N . PHE A 1 98 ? -13.358 0.598 -12.521 1.00 86.38 98 PHE A N 1
ATOM 766 C CA . PHE A 1 98 ? -13.478 -0.864 -12.467 1.00 86.38 98 PHE A CA 1
ATOM 767 C C . PHE A 1 98 ? -13.587 -1.511 -13.859 1.00 86.38 98 PHE A C 1
ATOM 769 O O . PHE A 1 98 ? -13.244 -2.678 -14.010 1.00 86.38 98 PHE A O 1
ATOM 776 N N . LEU A 1 99 ? -13.978 -0.767 -14.907 1.00 88.19 99 LEU A N 1
ATOM 777 C CA . LEU A 1 99 ? -14.008 -1.303 -16.278 1.00 88.19 99 LEU A CA 1
ATOM 778 C C . LEU A 1 99 ? -12.616 -1.668 -16.806 1.00 88.19 99 LEU A C 1
ATOM 780 O O . LEU A 1 99 ? -12.492 -2.427 -17.764 1.00 88.19 99 LEU A O 1
ATOM 784 N N . THR A 1 100 ? -11.568 -1.149 -16.165 1.00 88.50 100 THR A N 1
ATOM 785 C CA . THR A 1 100 ? -10.178 -1.472 -16.495 1.00 88.50 100 THR A CA 1
ATOM 786 C C . THR A 1 100 ? -9.836 -2.940 -16.234 1.00 88.50 100 THR A C 1
ATOM 788 O O . THR A 1 100 ? -8.950 -3.467 -16.898 1.00 88.50 100 THR A O 1
ATOM 791 N N . LEU A 1 101 ? -10.587 -3.622 -15.358 1.00 88.44 101 LEU A N 1
ATOM 792 C CA . LEU A 1 101 ? -10.434 -5.051 -15.060 1.00 88.44 101 LEU A CA 1
ATOM 793 C C . LEU A 1 101 ? -10.776 -5.951 -16.255 1.00 88.44 101 LEU A C 1
ATOM 795 O O . LEU A 1 101 ? -10.261 -7.057 -16.364 1.00 88.44 101 LEU A O 1
ATOM 799 N N . PHE A 1 102 ? -11.619 -5.469 -17.172 1.00 89.44 102 PHE A N 1
ATOM 800 C CA . PHE A 1 102 ? -12.020 -6.203 -18.377 1.00 89.44 102 PHE A CA 1
ATOM 801 C C . PHE A 1 10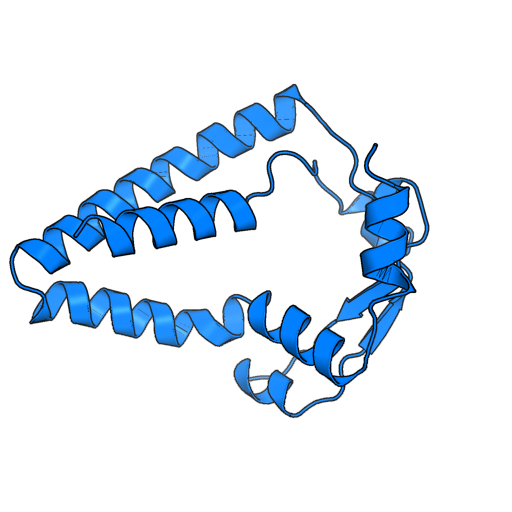2 ? -11.130 -5.893 -19.586 1.00 89.44 102 PHE A C 1
ATOM 803 O O . PHE A 1 102 ? -11.428 -6.300 -20.710 1.00 89.44 102 PHE A O 1
ATOM 810 N N . LYS A 1 103 ? -10.053 -5.128 -19.389 1.00 88.31 103 LYS A N 1
ATOM 811 C CA . LYS A 1 103 ? -9.112 -4.751 -20.442 1.00 88.31 103 LYS A CA 1
ATOM 812 C C . LYS A 1 103 ? -7.780 -5.448 -20.218 1.00 88.31 103 LYS A C 1
ATOM 814 O O . LYS A 1 103 ? -7.343 -5.642 -19.089 1.00 88.31 103 LYS A O 1
ATOM 819 N N . LYS A 1 104 ? -7.111 -5.796 -21.319 1.00 88.19 104 LYS A N 1
ATOM 820 C CA . LYS A 1 104 ? -5.757 -6.347 -21.244 1.00 88.19 104 LYS A CA 1
ATOM 821 C C . LYS A 1 104 ? -4.798 -5.268 -20.719 1.00 88.19 104 LYS A C 1
ATOM 823 O O . LYS A 1 104 ? -4.842 -4.140 -21.228 1.00 88.19 104 LYS A O 1
ATOM 828 N N . PRO A 1 105 ? -3.950 -5.586 -19.726 1.00 90.56 105 PRO A N 1
ATOM 829 C CA . PRO A 1 105 ? -2.949 -4.651 -19.243 1.00 90.56 105 PRO A CA 1
ATOM 830 C C . PRO A 1 105 ? -1.918 -4.369 -20.340 1.00 90.56 105 PRO A C 1
ATOM 832 O O . PRO A 1 105 ? -1.604 -5.229 -21.164 1.00 90.56 105 PRO A O 1
ATOM 835 N N . VAL A 1 106 ? -1.398 -3.146 -20.352 1.00 91.38 106 VAL A N 1
ATOM 836 C CA . VAL A 1 106 ? -0.318 -2.726 -21.244 1.00 91.38 106 VAL A CA 1
ATOM 837 C C . VAL A 1 106 ? 1.000 -2.957 -20.520 1.00 91.38 106 VAL A C 1
ATOM 839 O O . VAL A 1 106 ? 1.230 -2.395 -19.449 1.00 91.38 106 VAL A O 1
ATOM 842 N N . ILE A 1 107 ? 1.858 -3.781 -21.111 1.00 91.81 107 ILE A N 1
ATOM 843 C CA . ILE A 1 107 ? 3.215 -4.025 -20.625 1.00 91.81 107 ILE A CA 1
ATOM 844 C C . ILE A 1 107 ? 4.148 -3.106 -21.409 1.00 91.81 107 ILE A C 1
ATOM 846 O O . ILE A 1 107 ? 4.149 -3.123 -22.639 1.00 91.81 107 ILE A O 1
ATOM 850 N N . ARG A 1 108 ? 4.930 -2.292 -20.705 1.00 93.00 108 ARG A N 1
ATOM 851 C CA . ARG A 1 108 ? 5.960 -1.430 -21.299 1.00 93.00 108 ARG A CA 1
ATOM 852 C C . ARG A 1 108 ? 7.194 -1.395 -20.415 1.00 93.00 108 ARG A C 1
ATOM 854 O O . ARG A 1 108 ? 7.099 -1.701 -19.235 1.00 93.00 108 ARG A O 1
ATOM 861 N N . PHE A 1 109 ? 8.325 -0.963 -20.946 1.00 91.94 109 PHE A N 1
ATOM 862 C CA . PHE A 1 109 ? 9.512 -0.713 -20.131 1.00 91.94 109 PHE A CA 1
ATOM 863 C C . PHE A 1 109 ? 9.529 0.727 -19.599 1.00 91.94 109 PHE A C 1
ATOM 865 O O . PHE A 1 109 ? 8.865 1.611 -20.157 1.00 91.94 109 PHE A O 1
ATOM 872 N N . SER A 1 110 ? 10.229 0.952 -18.485 1.00 90.12 110 SER A N 1
ATOM 873 C CA . SER A 1 110 ? 10.438 2.292 -17.930 1.00 90.12 110 SER A CA 1
ATOM 874 C C . SER A 1 110 ? 11.251 3.157 -18.892 1.00 90.12 110 SER A C 1
ATOM 876 O O . SER A 1 110 ? 12.197 2.690 -19.529 1.00 90.12 110 SER A O 1
ATOM 878 N N . ASP A 1 111 ? 10.876 4.431 -18.982 1.00 89.81 111 ASP A N 1
ATOM 879 C CA . ASP A 1 111 ? 11.538 5.421 -19.828 1.00 89.81 111 ASP A CA 1
ATOM 880 C C . ASP A 1 111 ? 12.170 6.554 -18.999 1.00 89.81 111 ASP A C 1
ATOM 882 O O . ASP A 1 111 ? 12.100 6.586 -17.765 1.00 89.81 111 ASP A O 1
ATOM 886 N N . GLN A 1 112 ? 12.794 7.518 -19.679 1.00 85.94 112 GLN A N 1
ATOM 887 C CA . GLN A 1 112 ? 13.418 8.666 -19.018 1.00 85.94 112 GLN A CA 1
ATOM 888 C C . GLN A 1 112 ? 12.404 9.531 -18.248 1.00 85.94 112 GLN A C 1
ATOM 890 O O . GLN A 1 112 ? 12.747 10.138 -17.233 1.00 85.94 112 GLN A O 1
ATOM 895 N N . SER A 1 113 ? 11.141 9.564 -18.682 1.00 86.94 113 SER A N 1
ATOM 896 C CA . SER A 1 113 ? 10.090 10.302 -17.979 1.00 86.94 113 SER A CA 1
ATOM 897 C C . SER A 1 113 ? 9.746 9.644 -16.638 1.00 86.94 113 SER A C 1
ATOM 899 O O . SER A 1 113 ? 9.562 10.339 -15.636 1.00 86.94 113 SER A O 1
ATOM 901 N N . ASP A 1 114 ? 9.735 8.309 -16.583 1.00 86.25 114 ASP A N 1
ATOM 902 C CA . ASP A 1 114 ? 9.500 7.538 -15.362 1.00 86.25 114 ASP A CA 1
ATOM 903 C C . ASP A 1 114 ? 10.642 7.664 -14.357 1.00 86.25 114 ASP A C 1
ATOM 905 O O . ASP A 1 114 ? 10.376 7.645 -13.150 1.00 86.25 114 ASP A O 1
ATOM 909 N N . ARG A 1 115 ? 11.880 7.796 -14.852 1.00 84.94 115 ARG A N 1
ATOM 910 C CA . ARG A 1 115 ? 13.083 8.058 -14.047 1.00 84.94 115 ARG A CA 1
ATOM 911 C C . ARG A 1 115 ? 12.996 9.417 -13.371 1.00 84.94 115 ARG A C 1
ATOM 913 O O . ARG A 1 115 ? 13.132 9.504 -12.155 1.00 84.94 115 ARG A O 1
ATOM 920 N N . ASN A 1 116 ? 12.666 10.452 -14.141 1.00 84.50 116 ASN A N 1
ATOM 921 C CA . ASN A 1 116 ? 12.589 11.825 -13.644 1.00 84.50 116 ASN A CA 1
ATOM 922 C C . ASN A 1 116 ? 11.405 12.049 -12.687 1.00 84.50 116 ASN A C 1
ATOM 924 O O . ASN A 1 116 ? 11.464 12.910 -11.817 1.00 84.50 116 ASN A O 1
ATOM 928 N N . ARG A 1 117 ? 10.315 11.284 -12.834 1.00 84.12 117 ARG A N 1
ATOM 929 C CA . ARG A 1 117 ? 9.124 11.371 -11.963 1.00 84.12 117 ARG A CA 1
ATOM 930 C C . ARG A 1 117 ? 9.188 10.465 -10.734 1.00 84.12 117 ARG A C 1
ATOM 932 O O . ARG A 1 117 ? 8.223 10.384 -9.972 1.00 84.12 117 ARG A O 1
ATOM 939 N N . ALA A 1 118 ? 10.259 9.702 -10.567 1.00 80.50 118 ALA A N 1
ATOM 940 C CA . ALA A 1 118 ? 10.388 8.785 -9.453 1.00 80.50 118 ALA A CA 1
ATOM 941 C C . ALA A 1 118 ? 10.854 9.530 -8.197 1.00 80.50 118 ALA A C 1
ATOM 943 O O . ALA A 1 118 ? 11.969 10.029 -8.144 1.00 80.50 118 ALA A O 1
ATOM 944 N N . GLY A 1 119 ? 10.003 9.566 -7.173 1.00 83.94 119 GLY A N 1
ATOM 945 C CA . GLY A 1 119 ? 10.436 9.930 -5.826 1.00 83.94 119 GLY A CA 1
ATOM 946 C C . GLY A 1 119 ? 11.120 8.761 -5.103 1.00 83.94 119 GLY A C 1
ATOM 947 O O . GLY A 1 119 ? 11.123 7.634 -5.617 1.00 83.94 119 GLY A O 1
ATOM 948 N N . PRO A 1 120 ? 11.606 8.980 -3.874 1.00 86.75 120 PRO A N 1
ATOM 949 C CA . PRO A 1 120 ? 12.243 7.952 -3.055 1.00 86.75 120 PRO A CA 1
ATOM 950 C C . PRO A 1 120 ? 11.374 6.695 -2.885 1.00 86.75 120 PRO A C 1
ATOM 952 O O . PRO A 1 120 ? 10.133 6.734 -2.905 1.00 86.75 120 PRO A O 1
ATOM 955 N N . SER A 1 121 ? 12.045 5.548 -2.789 1.00 85.69 121 SER A N 1
ATOM 956 C CA . SER A 1 121 ? 11.448 4.206 -2.730 1.00 85.69 121 SER A CA 1
ATOM 957 C C . SER A 1 121 ? 11.106 3.747 -1.315 1.00 85.69 121 SER A C 1
ATOM 959 O O . SER A 1 121 ? 10.134 3.011 -1.139 1.00 85.69 121 SER A O 1
ATOM 961 N N . PHE A 1 122 ? 11.888 4.172 -0.319 1.00 87.31 122 PHE A N 1
ATOM 962 C CA . PHE A 1 122 ? 11.821 3.650 1.041 1.00 87.31 122 PHE A CA 1
ATOM 963 C C . PHE A 1 122 ? 11.359 4.715 2.043 1.00 87.31 122 PHE A C 1
ATOM 965 O O . PHE A 1 122 ? 11.920 5.808 2.039 1.00 87.31 122 PHE A O 1
ATOM 972 N N . PRO A 1 123 ? 10.399 4.397 2.931 1.00 88.56 123 PRO A N 1
ATOM 973 C CA . PRO A 1 123 ? 9.557 3.197 2.933 1.00 88.56 123 PRO A CA 1
ATOM 974 C C . PRO A 1 123 ? 8.454 3.250 1.858 1.00 88.56 123 PRO A C 1
ATOM 976 O O . PRO A 1 123 ? 8.062 4.318 1.373 1.00 88.56 123 PRO A O 1
ATOM 979 N N . SER A 1 124 ? 7.905 2.082 1.509 1.00 89.56 124 SER A N 1
ATOM 980 C CA . SER A 1 124 ? 6.760 1.998 0.596 1.00 89.56 124 SER A CA 1
ATOM 981 C C . SER A 1 124 ? 5.489 2.499 1.282 1.00 89.56 124 SER A C 1
ATOM 983 O O . SER A 1 124 ? 4.941 1.827 2.154 1.00 89.56 124 SER A O 1
ATOM 985 N N . GLY A 1 125 ? 4.992 3.664 0.855 1.00 89.62 125 GLY A N 1
ATOM 986 C CA . GLY A 1 125 ? 3.774 4.265 1.414 1.00 89.62 125 GLY A CA 1
ATOM 987 C C . GLY A 1 125 ? 2.564 3.328 1.343 1.00 89.62 125 GLY A C 1
ATOM 988 O O . GLY A 1 125 ? 1.896 3.123 2.347 1.00 89.62 125 GLY A O 1
ATOM 989 N N . HIS A 1 126 ? 2.345 2.668 0.198 1.00 89.75 126 HIS A N 1
ATOM 990 C CA . HIS A 1 126 ? 1.243 1.711 0.039 1.00 89.75 126 HIS A CA 1
ATOM 991 C C . HIS A 1 126 ? 1.333 0.527 1.007 1.00 89.75 126 HIS A C 1
ATOM 993 O O . HIS A 1 126 ? 0.318 0.122 1.565 1.00 89.75 126 HIS A O 1
ATOM 999 N N . VAL A 1 127 ? 2.535 -0.016 1.231 1.00 92.69 127 VAL A N 1
ATOM 1000 C CA . VAL A 1 127 ? 2.719 -1.143 2.159 1.00 92.69 127 VAL A CA 1
ATOM 1001 C C . VAL A 1 127 ? 2.454 -0.698 3.593 1.00 92.69 127 VAL A C 1
ATOM 1003 O O . VAL A 1 127 ? 1.732 -1.388 4.308 1.00 92.69 127 VAL A O 1
ATOM 1006 N N . VAL A 1 128 ? 2.967 0.467 4.000 1.00 93.94 128 VAL A N 1
ATOM 1007 C CA . VAL A 1 128 ? 2.725 1.012 5.344 1.00 93.94 128 VAL A CA 1
ATOM 1008 C C . VAL A 1 128 ? 1.227 1.246 5.567 1.00 93.94 128 VAL A C 1
ATOM 1010 O O . VAL A 1 128 ? 0.677 0.741 6.542 1.00 93.94 128 VAL A O 1
ATOM 1013 N N . THR A 1 129 ? 0.540 1.916 4.637 1.00 93.00 129 THR A N 1
ATOM 1014 C CA . THR A 1 129 ? -0.911 2.151 4.715 1.00 93.00 129 THR A CA 1
ATOM 1015 C C . THR A 1 129 ? -1.702 0.845 4.812 1.00 93.00 129 THR A C 1
ATOM 1017 O O . THR A 1 129 ? -2.539 0.708 5.701 1.00 93.00 129 THR A O 1
ATOM 1020 N N . ASN A 1 130 ? -1.423 -0.134 3.945 1.00 93.12 130 ASN A N 1
ATOM 1021 C CA . ASN A 1 130 ? -2.136 -1.414 3.948 1.00 93.12 130 ASN A CA 1
ATOM 1022 C C . ASN A 1 130 ? -1.882 -2.213 5.233 1.00 93.12 130 ASN A C 1
ATOM 1024 O O . ASN A 1 130 ? -2.805 -2.832 5.755 1.00 93.12 130 ASN A O 1
ATOM 1028 N N . THR A 1 131 ? -0.657 -2.170 5.761 1.00 95.06 131 THR A N 1
ATOM 1029 C CA . THR A 1 131 ? -0.296 -2.856 7.012 1.00 95.06 131 THR A CA 1
ATOM 1030 C C . THR A 1 131 ? -1.032 -2.247 8.2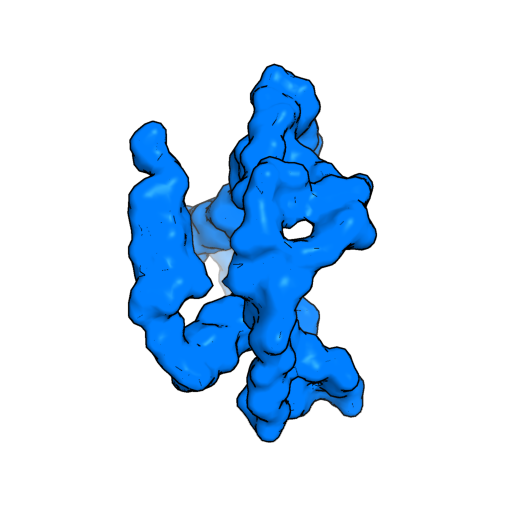01 1.00 95.06 131 THR A C 1
ATOM 1032 O O . THR A 1 131 ? -1.570 -2.981 9.024 1.00 95.06 131 THR A O 1
ATOM 1035 N N . ILE A 1 132 ? -1.119 -0.914 8.269 1.00 94.94 132 ILE A N 1
ATOM 1036 C CA . ILE A 1 132 ? -1.886 -0.218 9.309 1.00 94.94 132 ILE A CA 1
ATOM 1037 C C . ILE A 1 132 ? -3.363 -0.595 9.209 1.00 94.94 132 ILE A C 1
ATOM 1039 O O . ILE A 1 132 ? -3.943 -1.028 10.199 1.00 94.94 132 ILE A O 1
ATOM 1043 N N . ILE A 1 133 ? -3.967 -0.508 8.020 1.00 93.88 133 ILE A N 1
ATOM 1044 C CA . ILE A 1 133 ? -5.375 -0.889 7.830 1.00 93.88 133 ILE A CA 1
ATOM 1045 C C . ILE A 1 133 ? -5.611 -2.333 8.291 1.00 93.88 133 ILE A C 1
ATOM 1047 O O . ILE A 1 133 ? -6.544 -2.576 9.055 1.00 93.88 133 ILE A O 1
ATOM 1051 N N . ALA A 1 134 ? -4.757 -3.274 7.878 1.00 94.06 134 ALA A N 1
ATOM 1052 C CA . ALA A 1 134 ? -4.870 -4.678 8.261 1.00 94.06 134 ALA A CA 1
ATOM 1053 C C . ALA A 1 134 ? -4.770 -4.872 9.782 1.00 94.06 134 ALA A C 1
ATOM 1055 O O . ALA A 1 134 ? -5.628 -5.530 10.365 1.00 94.06 134 ALA A O 1
ATOM 1056 N N . ALA A 1 135 ? -3.786 -4.248 10.436 1.00 96.12 135 ALA A N 1
ATOM 1057 C CA . ALA A 1 135 ? -3.621 -4.327 11.885 1.00 96.12 135 ALA A CA 1
ATOM 1058 C C . ALA A 1 135 ? -4.861 -3.803 12.627 1.00 96.12 135 ALA A C 1
ATOM 1060 O O . ALA A 1 135 ? -5.385 -4.467 13.518 1.00 96.12 135 ALA A O 1
ATOM 1061 N N . TYR A 1 136 ? -5.399 -2.654 12.217 1.00 95.00 136 TYR A N 1
ATOM 1062 C CA . TYR A 1 136 ? -6.612 -2.109 12.825 1.00 95.00 136 TYR A CA 1
ATOM 1063 C C . TYR A 1 136 ? -7.839 -2.995 12.584 1.00 95.00 136 TYR A C 1
ATOM 1065 O O . TYR A 1 136 ? -8.655 -3.135 13.489 1.00 95.00 136 TYR A O 1
ATOM 1073 N N . CYS A 1 137 ? -7.956 -3.635 11.415 1.00 92.12 137 CYS A N 1
ATOM 1074 C CA . CYS A 1 137 ? -9.038 -4.591 11.150 1.00 92.12 137 CYS A CA 1
ATOM 1075 C C . CYS A 1 137 ? -8.956 -5.837 12.047 1.00 92.12 137 CYS A C 1
ATOM 1077 O O . CYS A 1 137 ? -9.972 -6.482 12.265 1.00 92.12 137 CYS A O 1
ATOM 1079 N N . THR A 1 138 ? -7.767 -6.192 12.548 1.00 93.19 138 THR A N 1
ATOM 1080 C CA . THR A 1 138 ? -7.595 -7.324 13.477 1.00 93.19 138 THR A CA 1
ATOM 1081 C C . THR A 1 138 ? -7.793 -6.961 14.948 1.00 93.19 138 THR A C 1
ATOM 1083 O O . THR A 1 138 ? -8.055 -7.846 15.756 1.00 93.19 138 THR A O 1
ATOM 1086 N N . LEU A 1 139 ? -7.639 -5.684 15.313 1.00 93.25 139 LEU A N 1
ATOM 1087 C CA . LEU A 1 139 ? -7.664 -5.230 16.709 1.00 93.25 139 LEU A CA 1
ATOM 1088 C C . LEU A 1 139 ? -9.058 -4.823 17.216 1.00 93.25 139 LEU A C 1
ATOM 1090 O O . LEU A 1 139 ? -9.248 -4.752 18.430 1.00 93.25 139 LEU A O 1
ATOM 1094 N N . PHE A 1 140 ? -10.003 -4.527 16.321 1.00 89.62 140 PHE A N 1
ATOM 1095 C CA . PHE A 1 140 ? -11.352 -4.037 16.642 1.00 89.62 140 PHE A CA 1
ATOM 1096 C C . PHE A 1 140 ? -12.433 -5.052 16.271 1.00 89.62 140 PHE A C 1
ATOM 1098 O O . PHE A 1 140 ? -13.427 -5.138 17.037 1.00 89.62 140 PHE A O 1
#

Radius of gyration: 17.84 Å; Cα contacts (8 Å, |Δi|>4): 126; chains: 1; bounding box: 44×28×41 Å

Sequence (140 aa):
MDQSLFHLINEEWTSPALDLFMAALSNGAIWKPL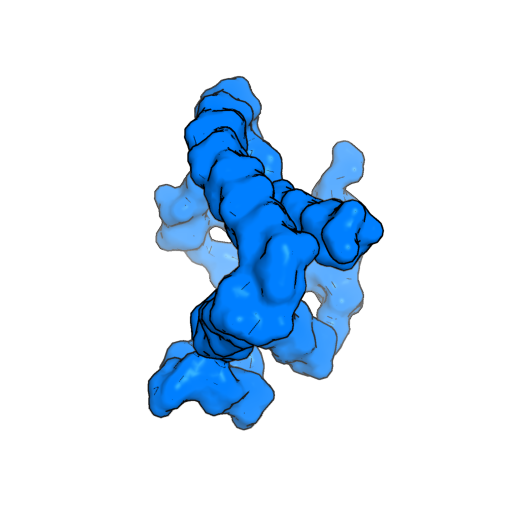FIAIALAAFFFGGFRGRAFIVCLLLALAVTEPVTGILKTAFDRHRPKQVESVRMVQLQKTRPAFLTLFKKPVIRFSDQSDRNRAGPSFPSGHVVTNTIIAAYCTLF

Secondary structure (DSSP, 8-state):
--HHHHHIIIIIS--HHHHHHHHHHH-HHHHHHHHHHHHHHHHHHSHHHHHHHHHHHHHHHHHHHHHHHHHHHHH-PPPHHHHS--EEEE----SSGGGGGGSPPEEEE--HHHHHT----SS-HHHHHHHHHHHHHHH-

Foldseek 3Di:
DPVVVQCCVQPVVDDQVVLLVVQCVPPCLLCVVVVVVVLVCLCPPVPPLSVVLSVVLVVVLVVLVVVQVVVLVVVFAADPLQPDWGWDWAQDDDPPPNVSSVDGIDIDIRDPVNNVPDGGPPPPSVVSSVVSNVVSVVPD

Nearest PDB structures (foldseek):
  5da9-assembly1_B  TM=1.639E-01  e=9.388E+00  Thermochaetoides thermophila DSM 1495

Solvent-accessible surface area (backbone atoms only — not comparable to full-atom values): 8001 Å² total; per-residue (Å²): 144,56,64,69,63,46,48,45,52,61,64,65,68,61,45,78,67,56,52,43,49,54,44,55,72,67,37,56,75,50,47,44,66,58,53,50,52,52,52,51,46,28,48,76,71,36,53,71,57,26,35,48,45,52,53,54,49,52,53,53,54,63,56,44,55,60,54,46,49,53,44,20,68,74,62,58,34,80,37,69,46,60,82,48,79,32,77,41,76,39,70,56,92,47,86,62,51,62,61,25,75,81,47,78,59,48,76,45,67,48,47,74,68,53,29,74,69,55,64,56,41,39,66,51,63,69,59,54,53,52,50,53,53,52,52,51,70,73,74,100

pLDDT: mean 90.64, std 4.82, range [52.75, 96.5]

Mean predicted aligned error: 4.74 Å